Protein AF-A0A1B6KVH0-F1 (afdb_monomer_lite)

Sequence (114 aa):
DITVYSNCSCIEELGDNGIQASSQPCKMTCSLLPLFLIMMYLSLFFTFVAIMPALTATLRCVKSDQRSLALGMQWMLVRLLGMIPGPMLFGVILDGTCEYWHAPCSKDEGSCIL

Organism: NCBI:txid36148

Structure (mmCIF, N/CA/C/O backbone):
data_AF-A0A1B6KVH0-F1
#
_entry.id   AF-A0A1B6KVH0-F1
#
loop_
_atom_site.group_PDB
_atom_site.id
_atom_site.type_symbol
_atom_site.label_atom_id
_atom_site.label_alt_id
_atom_site.label_comp_id
_atom_site.label_asym_id
_atom_site.label_entity_id
_atom_site.label_seq_id
_atom_site.pdbx_PDB_ins_code
_atom_site.Cartn_x
_atom_site.Cartn_y
_atom_site.Cartn_z
_atom_site.occupancy
_atom_site.B_iso_or_equiv
_atom_site.auth_seq_id
_atom_site.auth_comp_id
_atom_site.auth_asym_id
_atom_site.auth_atom_id
_atom_site.pdbx_PDB_model_num
ATOM 1 N N . ASP A 1 1 ? 35.371 -9.089 -20.539 1.00 37.38 1 ASP A N 1
ATOM 2 C CA . ASP A 1 1 ? 34.626 -9.290 -21.796 1.00 37.38 1 ASP A CA 1
ATOM 3 C C . ASP A 1 1 ? 33.341 -8.487 -21.780 1.00 37.38 1 ASP A C 1
ATOM 5 O O . ASP A 1 1 ? 32.580 -8.601 -20.828 1.00 37.38 1 ASP A O 1
ATOM 9 N N . ILE A 1 2 ? 33.146 -7.612 -22.768 1.00 45.44 2 ILE A N 1
ATOM 10 C CA . ILE A 1 2 ? 31.939 -6.788 -22.916 1.00 45.44 2 ILE A CA 1
ATOM 11 C C . ILE A 1 2 ? 31.144 -7.423 -24.056 1.00 45.44 2 ILE A C 1
ATOM 13 O O . ILE A 1 2 ? 31.489 -7.251 -25.220 1.00 45.44 2 ILE A O 1
ATOM 17 N N . THR A 1 3 ? 30.133 -8.222 -23.726 1.00 46.34 3 THR A N 1
ATOM 18 C CA . THR A 1 3 ? 29.240 -8.832 -24.719 1.00 46.34 3 THR A CA 1
ATOM 19 C C . THR A 1 3 ? 28.325 -7.761 -25.298 1.00 46.34 3 THR A C 1
ATOM 21 O O . THR A 1 3 ? 27.518 -7.175 -24.573 1.00 46.34 3 THR A O 1
ATOM 24 N N . VAL A 1 4 ? 28.475 -7.491 -26.594 1.00 51.34 4 VAL A N 1
ATOM 25 C CA . VAL A 1 4 ? 27.665 -6.518 -27.331 1.00 51.34 4 VAL A CA 1
ATOM 26 C C . VAL A 1 4 ? 26.434 -7.228 -27.895 1.00 51.34 4 VAL A C 1
ATOM 28 O O . VAL A 1 4 ? 26.560 -8.292 -28.490 1.00 51.34 4 VAL A O 1
ATOM 31 N N . TYR A 1 5 ? 25.243 -6.666 -27.694 1.00 54.38 5 TYR A N 1
ATOM 32 C CA . TYR A 1 5 ? 23.975 -7.239 -28.159 1.00 54.38 5 TYR A CA 1
ATOM 33 C C . TYR A 1 5 ? 23.418 -6.407 -29.322 1.00 54.38 5 TYR A C 1
ATOM 35 O O . TYR A 1 5 ? 23.343 -5.182 -29.222 1.00 54.38 5 TYR A O 1
ATOM 43 N N . SER A 1 6 ? 23.013 -7.056 -30.416 1.00 50.03 6 SER A N 1
ATOM 44 C CA . SER A 1 6 ? 22.316 -6.425 -31.547 1.00 50.03 6 SER A CA 1
ATOM 45 C C . SER A 1 6 ? 21.225 -7.357 -32.060 1.00 50.03 6 SER A C 1
ATOM 47 O O . SER A 1 6 ? 21.438 -8.562 -32.176 1.00 50.03 6 SER A O 1
ATOM 49 N N . ASN A 1 7 ? 20.045 -6.807 -32.358 1.00 51.06 7 ASN A N 1
ATOM 50 C CA . ASN A 1 7 ? 18.919 -7.553 -32.934 1.00 51.06 7 ASN A CA 1
ATOM 51 C C . ASN A 1 7 ? 18.568 -8.840 -32.150 1.00 51.06 7 ASN A C 1
ATOM 53 O O . ASN A 1 7 ? 18.459 -9.921 -32.719 1.00 51.06 7 ASN A O 1
ATOM 57 N N . CYS A 1 8 ? 18.480 -8.726 -30.818 1.00 60.09 8 CYS A N 1
ATOM 58 C CA . CYS A 1 8 ? 18.213 -9.841 -29.896 1.00 60.09 8 CYS A CA 1
ATOM 59 C C . CYS A 1 8 ? 19.200 -11.023 -30.002 1.00 60.09 8 CYS A C 1
ATOM 61 O O . CYS A 1 8 ? 18.880 -12.137 -29.593 1.00 60.09 8 CYS A O 1
ATOM 63 N N . SER A 1 9 ? 20.406 -10.781 -30.524 1.00 58.88 9 SER A N 1
ATOM 64 C CA . SER A 1 9 ? 21.469 -11.775 -30.675 1.00 58.88 9 SER A CA 1
ATOM 65 C C . SER A 1 9 ? 22.800 -11.251 -30.126 1.00 58.88 9 SER A C 1
ATOM 67 O O . SER A 1 9 ? 23.076 -10.046 -30.158 1.00 58.88 9 SER A O 1
ATOM 69 N N . CYS A 1 10 ? 23.614 -12.153 -29.573 1.00 62.84 10 CYS A N 1
ATOM 70 C CA . CYS A 1 10 ? 24.970 -11.838 -29.128 1.00 62.84 10 CYS A CA 1
ATOM 71 C C . CYS A 1 10 ? 25.852 -11.556 -30.353 1.00 62.84 10 CYS A C 1
ATOM 73 O O . CYS A 1 10 ? 25.879 -12.353 -31.288 1.00 62.84 10 CYS A O 1
ATOM 75 N N . ILE A 1 11 ? 26.572 -10.435 -30.358 1.00 63.38 11 ILE A N 1
ATOM 76 C CA . ILE A 1 11 ? 27.522 -10.103 -31.423 1.00 63.38 11 ILE A CA 1
ATOM 77 C C . ILE A 1 11 ? 28.826 -10.848 -31.143 1.00 63.38 11 ILE A C 1
ATOM 79 O O . ILE A 1 11 ? 29.496 -10.577 -30.148 1.00 63.38 11 ILE A O 1
ATOM 83 N N . GLU A 1 12 ? 29.172 -11.789 -32.018 1.00 56.31 12 GLU A N 1
ATOM 84 C CA . GLU A 1 12 ? 30.357 -12.643 -31.865 1.00 56.31 12 GLU A CA 1
ATOM 85 C C . GLU A 1 12 ? 31.650 -11.997 -32.405 1.00 56.31 12 GLU A C 1
ATOM 87 O O . GLU A 1 12 ? 32.736 -12.408 -32.013 1.00 56.31 12 GLU A O 1
ATOM 92 N N . GLU A 1 13 ? 31.566 -10.944 -33.233 1.00 54.69 13 GLU A N 1
ATOM 93 C CA . GLU A 1 13 ? 32.729 -10.322 -33.891 1.00 54.69 13 GLU A CA 1
ATOM 94 C C . GLU A 1 13 ? 32.701 -8.781 -33.793 1.00 54.69 13 GLU A C 1
ATOM 96 O O . GLU A 1 13 ? 31.750 -8.117 -34.219 1.00 54.69 13 GLU A O 1
ATOM 101 N N . LEU A 1 14 ? 33.775 -8.198 -33.244 1.00 57.25 14 LEU A N 1
ATOM 102 C CA . LEU A 1 14 ? 33.996 -6.751 -33.129 1.00 57.25 14 LEU A CA 1
ATOM 103 C C . LEU A 1 14 ? 34.363 -6.165 -34.512 1.00 57.25 14 LEU A C 1
ATOM 105 O O . LEU A 1 14 ? 35.531 -5.964 -34.833 1.00 57.25 14 LEU A O 1
ATOM 109 N N . GLY A 1 15 ? 33.368 -5.924 -35.368 1.00 55.28 15 GLY A N 1
ATOM 110 C CA . GLY A 1 15 ? 33.579 -5.248 -36.652 1.00 55.28 15 GLY A CA 1
ATOM 111 C C . GLY A 1 15 ? 34.016 -3.783 -36.482 1.00 55.28 15 GLY A C 1
ATOM 112 O O . GLY A 1 15 ? 33.543 -3.098 -35.575 1.00 55.28 15 GLY A O 1
ATOM 113 N N . ASP A 1 16 ? 34.863 -3.308 -37.403 1.00 52.78 16 ASP A N 1
ATOM 114 C CA . ASP A 1 16 ? 35.588 -2.014 -37.504 1.00 52.78 16 ASP A CA 1
ATOM 115 C C . ASP A 1 16 ? 34.751 -0.714 -37.326 1.00 52.78 16 ASP A C 1
ATOM 117 O O . ASP A 1 16 ? 35.270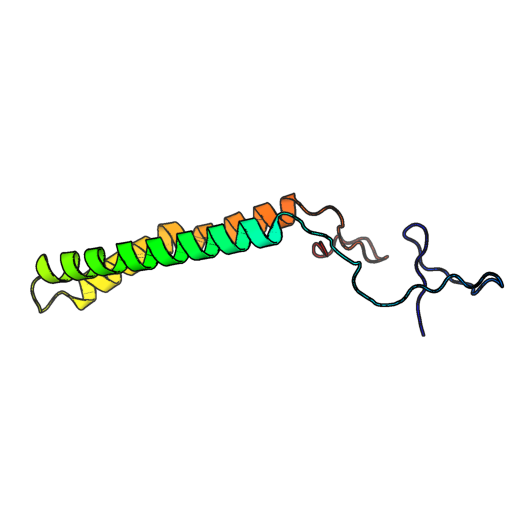 0.396 -37.374 1.00 52.78 16 ASP A O 1
ATOM 121 N N . ASN A 1 17 ? 33.444 -0.830 -37.062 1.00 53.84 17 ASN A N 1
ATOM 122 C CA . ASN A 1 17 ? 32.478 0.267 -36.931 1.00 53.84 17 ASN A CA 1
ATOM 123 C C . ASN A 1 17 ? 31.915 0.444 -35.504 1.00 53.84 17 ASN A C 1
ATOM 125 O O . ASN A 1 17 ? 30.817 0.972 -35.335 1.00 53.84 17 ASN A O 1
ATOM 129 N N . GLY A 1 18 ? 32.645 0.004 -34.473 1.00 53.50 18 GLY A N 1
ATOM 130 C CA . GLY A 1 18 ? 32.521 0.528 -33.105 1.00 53.50 18 GLY A CA 1
ATOM 131 C C . GLY A 1 18 ? 31.120 0.525 -32.478 1.00 53.50 18 GLY A C 1
ATOM 132 O O . GLY A 1 18 ? 30.741 1.506 -31.840 1.00 53.50 18 GLY A O 1
ATOM 133 N N . ILE A 1 19 ? 30.343 -0.552 -32.617 1.00 55.50 19 ILE A N 1
ATOM 134 C CA . ILE A 1 19 ? 29.086 -0.691 -31.869 1.00 55.50 19 ILE A CA 1
ATOM 135 C C . ILE A 1 19 ? 29.434 -1.161 -30.450 1.00 55.50 19 ILE A C 1
ATOM 137 O O . ILE A 1 19 ? 29.776 -2.320 -30.235 1.00 55.50 19 ILE A O 1
ATOM 141 N N . GLN A 1 20 ? 29.385 -0.249 -29.476 1.00 54.88 20 GLN A N 1
ATOM 142 C CA . GLN A 1 20 ? 29.556 -0.557 -28.053 1.00 54.88 20 GLN A CA 1
ATOM 143 C C . GLN A 1 20 ? 28.186 -0.722 -27.391 1.00 54.88 20 GLN A C 1
ATOM 145 O O . GLN A 1 20 ? 27.406 0.227 -27.337 1.00 54.88 20 GLN A O 1
ATOM 150 N N . ALA A 1 21 ? 27.907 -1.903 -26.838 1.00 53.75 21 ALA A N 1
ATOM 151 C CA . ALA A 1 21 ? 26.843 -2.066 -25.854 1.00 53.75 21 ALA A CA 1
ATOM 152 C C . ALA A 1 21 ? 27.480 -1.963 -24.469 1.00 53.75 21 ALA A C 1
ATOM 154 O O . ALA A 1 21 ? 28.462 -2.648 -24.178 1.00 53.75 21 ALA A O 1
ATOM 155 N N . SER A 1 22 ? 26.949 -1.088 -23.622 1.00 56.00 22 SER A N 1
ATOM 156 C CA . SER A 1 22 ? 27.355 -0.998 -22.224 1.00 56.00 22 SER A CA 1
ATOM 157 C C . SER A 1 22 ? 26.357 -1.757 -21.354 1.00 56.00 22 SER A C 1
ATOM 159 O O . SER A 1 22 ? 25.158 -1.761 -21.621 1.00 56.00 22 SER A O 1
ATOM 161 N N . SER A 1 23 ? 26.846 -2.388 -20.284 1.00 58.06 23 SER A N 1
ATOM 162 C CA . SER A 1 23 ? 26.009 -2.992 -19.237 1.00 58.06 23 SER A CA 1
ATOM 163 C C . SER A 1 23 ? 25.398 -1.897 -18.353 1.00 58.06 23 SER A C 1
ATOM 165 O O . SER A 1 23 ? 25.619 -1.858 -17.141 1.00 58.06 23 SER A O 1
ATOM 167 N N . GLN A 1 24 ? 24.694 -0.950 -18.965 1.00 54.50 24 GLN A N 1
ATOM 168 C CA . GLN A 1 24 ? 24.039 0.142 -18.268 1.00 54.50 24 GLN A CA 1
ATOM 169 C C . GLN A 1 24 ? 22.527 0.015 -18.474 1.00 54.50 24 GLN A C 1
ATOM 171 O O . GLN A 1 24 ? 22.093 -0.199 -19.607 1.00 54.50 24 GLN A O 1
ATOM 176 N N . PRO A 1 25 ? 21.711 0.127 -17.408 1.00 59.44 25 PRO A N 1
ATOM 177 C CA . PRO A 1 25 ? 20.263 0.072 -17.552 1.00 59.44 25 PRO A CA 1
ATOM 178 C C . PRO A 1 25 ? 19.786 1.163 -18.516 1.00 59.44 25 PRO A C 1
ATOM 180 O O . PRO A 1 25 ? 20.256 2.306 -18.462 1.00 59.44 25 PRO A O 1
ATOM 183 N N . CYS A 1 26 ? 18.856 0.808 -19.407 1.00 64.88 26 CYS A N 1
ATOM 184 C CA . CYS A 1 26 ? 18.260 1.758 -20.339 1.00 64.88 26 CYS A CA 1
ATOM 185 C C . CYS A 1 26 ? 17.611 2.921 -19.578 1.00 64.88 26 CYS A C 1
ATOM 187 O O . CYS A 1 26 ? 17.036 2.755 -18.500 1.00 64.88 26 CYS A O 1
ATOM 189 N N . LYS A 1 27 ? 17.698 4.125 -20.151 1.00 62.12 27 LYS A N 1
ATOM 190 C CA . LYS A 1 27 ? 17.124 5.333 -19.555 1.00 62.12 27 LYS A CA 1
ATOM 191 C C . LYS A 1 27 ? 15.597 5.284 -19.666 1.00 62.12 27 LYS A C 1
ATOM 193 O O . LYS A 1 27 ? 15.023 5.770 -20.632 1.00 62.12 27 LYS A O 1
ATOM 198 N N . MET A 1 28 ? 14.950 4.689 -18.669 1.00 65.25 28 MET A N 1
ATOM 199 C CA . MET A 1 28 ? 13.494 4.604 -18.563 1.00 65.25 28 MET A CA 1
ATOM 200 C C . MET A 1 28 ? 12.918 5.982 -18.188 1.00 65.25 28 MET A C 1
ATOM 202 O O . MET A 1 28 ? 12.999 6.413 -17.038 1.00 65.25 28 MET A O 1
ATOM 206 N N . THR A 1 29 ? 12.339 6.711 -19.144 1.00 70.06 29 THR A N 1
ATOM 207 C CA . THR A 1 29 ? 11.579 7.945 -18.871 1.00 70.06 29 THR A CA 1
ATOM 208 C C . THR A 1 29 ? 10.127 7.609 -18.542 1.00 70.06 29 THR A C 1
ATOM 210 O O . THR A 1 29 ? 9.262 7.643 -19.413 1.00 70.06 29 THR A O 1
ATOM 213 N N . CYS A 1 30 ? 9.846 7.284 -17.278 1.00 73.44 30 CYS A N 1
ATOM 214 C CA . CYS A 1 30 ? 8.485 6.993 -16.825 1.00 73.44 30 CYS A CA 1
ATOM 215 C C . CYS A 1 30 ? 7.801 8.260 -16.279 1.00 73.44 30 CYS A C 1
ATOM 217 O O . CYS A 1 30 ? 8.021 8.665 -15.138 1.00 73.44 30 CYS A O 1
ATOM 219 N N . SER A 1 31 ? 6.959 8.901 -17.099 1.00 83.44 31 SER A N 1
ATOM 220 C CA . SER A 1 31 ? 6.251 10.142 -16.728 1.00 83.44 31 SER A CA 1
ATOM 221 C C . SER A 1 31 ? 5.185 9.932 -15.637 1.00 83.44 31 SER A C 1
ATOM 223 O O . SER A 1 31 ? 4.835 10.865 -14.917 1.00 83.44 31 SER A O 1
ATOM 225 N N . LEU A 1 32 ? 4.714 8.692 -15.458 1.00 85.06 32 LEU A N 1
ATOM 226 C CA . LEU A 1 32 ? 3.720 8.320 -14.445 1.00 85.06 32 LEU A CA 1
ATOM 227 C C . LEU A 1 32 ? 4.310 8.082 -13.045 1.00 85.06 32 LEU A C 1
ATOM 229 O O . LEU A 1 32 ? 3.561 8.067 -12.069 1.00 85.06 32 LEU A O 1
ATOM 233 N N . LEU A 1 33 ? 5.632 7.924 -12.926 1.00 86.12 33 LEU A N 1
ATOM 234 C CA . LEU A 1 33 ? 6.310 7.681 -11.651 1.00 86.12 33 LEU A CA 1
ATOM 235 C C . LEU A 1 33 ? 5.962 8.717 -10.557 1.00 86.12 33 LEU A C 1
ATOM 237 O O . LEU A 1 33 ? 5.583 8.300 -9.461 1.00 86.12 33 LEU A O 1
ATOM 241 N N . PRO A 1 34 ? 6.025 10.045 -10.799 1.00 89.56 34 PRO A N 1
ATOM 242 C CA . PRO A 1 34 ? 5.646 11.025 -9.779 1.00 89.56 34 PRO A CA 1
ATOM 243 C C . PRO A 1 34 ? 4.167 10.929 -9.377 1.00 89.56 34 PRO A C 1
ATOM 245 O O . PRO A 1 34 ? 3.848 11.077 -8.198 1.00 89.56 34 PRO A O 1
ATOM 248 N N . LEU A 1 35 ? 3.267 10.635 -10.322 1.00 91.44 35 LEU A N 1
ATOM 249 C CA . LEU A 1 35 ? 1.840 10.461 -10.034 1.00 91.44 35 LEU A CA 1
ATOM 250 C C . LEU A 1 35 ? 1.601 9.241 -9.133 1.00 91.44 35 LEU A C 1
ATOM 252 O O . LEU A 1 35 ? 0.858 9.333 -8.155 1.00 91.44 35 LEU A O 1
ATOM 256 N N . PHE A 1 36 ? 2.273 8.125 -9.425 1.00 89.38 36 PHE A N 1
ATOM 257 C CA . PHE A 1 36 ? 2.220 6.915 -8.607 1.00 89.38 36 PHE A CA 1
ATOM 258 C C . PHE A 1 36 ? 2.692 7.178 -7.171 1.00 89.38 36 PHE A C 1
ATOM 260 O O . PHE A 1 36 ? 2.005 6.804 -6.221 1.00 89.38 36 PHE A O 1
ATOM 267 N N . LEU A 1 37 ? 3.813 7.885 -6.998 1.00 92.69 37 LEU A N 1
ATOM 268 C CA . LEU A 1 37 ? 4.344 8.221 -5.672 1.00 92.69 37 LEU A CA 1
ATOM 269 C C . LEU A 1 37 ? 3.378 9.091 -4.855 1.00 92.69 37 LEU A C 1
ATOM 271 O O . LEU A 1 37 ? 3.183 8.835 -3.666 1.00 92.69 37 LEU A O 1
ATOM 275 N N . ILE A 1 38 ? 2.738 10.085 -5.482 1.00 96.00 38 ILE A N 1
ATOM 276 C CA . ILE A 1 38 ? 1.742 10.943 -4.818 1.00 96.00 38 ILE A CA 1
ATOM 277 C C . ILE A 1 38 ? 0.519 10.124 -4.386 1.00 96.00 38 ILE A C 1
ATOM 279 O O . ILE A 1 38 ? 0.062 10.246 -3.247 1.00 96.00 38 ILE A O 1
ATOM 283 N N . MET A 1 39 ? -0.001 9.266 -5.267 1.00 93.69 39 MET A N 1
ATOM 284 C CA . MET A 1 39 ? -1.135 8.391 -4.949 1.00 93.69 39 MET A CA 1
ATOM 285 C C . MET A 1 39 ? -0.799 7.410 -3.824 1.00 93.69 39 MET A C 1
ATOM 287 O O . MET A 1 39 ? -1.594 7.235 -2.898 1.00 93.69 39 MET A O 1
ATOM 291 N N . MET A 1 40 ? 0.400 6.828 -3.853 1.00 93.12 40 MET A N 1
ATOM 292 C CA . MET A 1 40 ? 0.886 5.949 -2.795 1.00 93.12 40 MET A CA 1
ATOM 293 C C . MET A 1 40 ? 0.966 6.693 -1.458 1.00 93.12 40 MET A C 1
ATOM 295 O O . MET A 1 40 ? 0.427 6.211 -0.463 1.00 93.12 40 MET A O 1
ATOM 299 N N . TYR A 1 41 ? 1.552 7.892 -1.430 1.00 95.69 41 TYR A N 1
ATOM 300 C CA . TYR A 1 41 ? 1.622 8.708 -0.218 1.00 95.69 41 TYR A CA 1
ATOM 301 C C . TYR A 1 41 ? 0.233 8.992 0.369 1.00 95.69 41 TYR A C 1
ATOM 303 O O . TYR A 1 41 ? 0.006 8.777 1.561 1.00 95.69 41 TYR A O 1
ATOM 311 N N . LEU A 1 42 ? -0.714 9.418 -0.470 1.00 97.12 42 LEU A N 1
ATOM 312 C CA . LEU A 1 42 ? -2.084 9.696 -0.041 1.00 97.12 42 LEU A CA 1
ATOM 313 C C . LEU A 1 42 ? -2.767 8.438 0.506 1.00 97.12 42 LEU A C 1
ATOM 315 O O . LEU A 1 42 ? -3.362 8.491 1.581 1.00 97.12 42 LEU A O 1
ATOM 319 N N . SER A 1 43 ? -2.638 7.297 -0.174 1.00 93.50 43 SER A N 1
ATOM 320 C CA . SER A 1 43 ? -3.207 6.027 0.297 1.00 93.50 43 SER A CA 1
ATOM 321 C C . SER A 1 43 ? -2.662 5.614 1.669 1.00 93.50 43 SER A C 1
ATOM 323 O O . SER A 1 43 ? -3.437 5.232 2.550 1.00 93.50 43 SER A O 1
ATOM 325 N N . LEU A 1 44 ? -1.352 5.762 1.893 1.00 93.31 44 LEU A N 1
ATOM 326 C CA . LEU A 1 44 ? -0.715 5.474 3.177 1.00 93.31 44 LEU A CA 1
ATOM 327 C C . LEU A 1 44 ? -1.236 6.422 4.254 1.00 93.31 44 LEU A C 1
ATOM 329 O O . LEU A 1 44 ? -1.643 5.972 5.324 1.00 93.31 44 LEU A O 1
ATOM 333 N N . PHE A 1 45 ? -1.302 7.718 3.953 1.00 95.88 45 PHE A N 1
ATOM 334 C CA . PHE A 1 45 ? -1.833 8.720 4.869 1.00 95.88 45 PHE A CA 1
ATOM 335 C C . PHE A 1 45 ? -3.269 8.395 5.307 1.00 95.88 45 PHE A C 1
ATOM 337 O O . PHE A 1 45 ? -3.534 8.290 6.506 1.00 95.88 45 PHE A O 1
ATOM 344 N N . PHE A 1 46 ? -4.181 8.152 4.360 1.00 95.44 46 PHE A N 1
ATOM 345 C CA . PHE A 1 46 ? -5.564 7.777 4.675 1.00 95.44 46 PHE A CA 1
ATOM 346 C C . PHE A 1 46 ? -5.651 6.471 5.464 1.00 95.44 46 PHE A C 1
ATOM 348 O O . PHE A 1 46 ? -6.472 6.358 6.372 1.00 95.44 46 PHE A O 1
ATOM 355 N N . THR A 1 47 ? -4.775 5.511 5.173 1.00 92.62 47 THR A N 1
ATOM 356 C CA . THR A 1 47 ? -4.699 4.247 5.912 1.00 92.62 47 THR A CA 1
ATOM 357 C C . THR A 1 47 ? -4.363 4.491 7.383 1.00 92.62 47 THR A C 1
ATOM 359 O O . THR A 1 47 ? -5.089 4.024 8.258 1.00 92.62 47 THR A O 1
ATOM 362 N N . PHE A 1 48 ? -3.333 5.284 7.691 1.00 93.00 48 PHE A N 1
ATOM 363 C CA . PHE A 1 48 ? -2.995 5.627 9.080 1.00 93.00 48 PHE A CA 1
ATOM 364 C C . PHE A 1 48 ? -4.116 6.402 9.780 1.00 93.00 48 PHE A C 1
ATOM 366 O O . PHE A 1 48 ? -4.466 6.086 10.923 1.00 93.00 48 PHE A O 1
ATOM 373 N N . VAL A 1 49 ? -4.710 7.373 9.081 1.00 95.50 49 VAL A N 1
ATOM 374 C CA . VAL A 1 49 ? -5.822 8.180 9.599 1.00 95.50 49 VAL A CA 1
ATOM 375 C C . VAL A 1 49 ? -7.059 7.329 9.880 1.00 95.50 49 VAL A C 1
ATOM 377 O O . VAL A 1 49 ? -7.758 7.626 10.838 1.00 95.50 49 VAL A O 1
ATOM 380 N N . ALA A 1 50 ? -7.326 6.269 9.112 1.00 93.19 50 ALA A N 1
ATOM 381 C CA . ALA A 1 50 ? -8.455 5.361 9.340 1.00 93.19 50 ALA A CA 1
ATOM 382 C C . ALA A 1 50 ? -8.158 4.281 10.395 1.00 93.19 50 ALA A C 1
ATOM 384 O O . ALA A 1 50 ? -9.041 3.888 11.160 1.00 93.19 50 ALA A O 1
ATOM 385 N N . ILE A 1 51 ? -6.909 3.819 10.482 1.00 92.75 51 ILE A N 1
ATOM 386 C CA . ILE A 1 51 ? -6.493 2.800 11.451 1.00 92.75 51 ILE A CA 1
ATOM 387 C C . ILE A 1 51 ? -6.612 3.340 12.884 1.00 92.75 51 ILE A C 1
ATOM 389 O O . ILE A 1 51 ? -7.216 2.673 13.722 1.00 92.75 51 ILE A O 1
ATOM 393 N N . MET A 1 52 ? -6.128 4.557 13.166 1.00 93.00 52 MET A N 1
ATOM 394 C CA . MET A 1 52 ? -6.178 5.186 14.503 1.00 93.00 52 MET A CA 1
ATOM 395 C C . MET A 1 52 ? -7.574 5.284 15.163 1.00 93.00 52 MET A C 1
ATOM 397 O O . MET A 1 52 ? -7.715 4.923 16.340 1.00 93.00 52 MET A O 1
ATOM 401 N N . PRO A 1 53 ? -8.632 5.747 14.478 1.00 92.94 53 PRO A N 1
ATOM 402 C CA . PRO A 1 53 ? -9.979 5.745 15.028 1.00 92.94 53 PRO A CA 1
ATOM 403 C C . PRO A 1 53 ? -10.532 4.326 15.140 1.00 92.94 53 PRO A C 1
ATOM 405 O O . PRO A 1 53 ? -11.206 4.041 16.126 1.00 92.94 53 PRO A O 1
ATOM 408 N N . ALA A 1 54 ? -10.210 3.417 14.212 1.00 91.62 54 ALA A N 1
ATOM 409 C CA . ALA A 1 54 ? -10.669 2.032 14.281 1.00 91.62 54 ALA A CA 1
ATOM 410 C C . ALA A 1 54 ? -10.135 1.312 15.530 1.00 91.62 54 ALA A C 1
ATOM 412 O O . ALA A 1 54 ? -10.916 0.746 16.288 1.00 91.62 54 ALA A O 1
ATOM 413 N N . LEU A 1 55 ? -8.830 1.387 15.810 1.00 92.00 55 LEU A N 1
ATOM 414 C CA . LEU A 1 55 ? -8.260 0.817 17.042 1.00 92.00 55 LEU A CA 1
ATOM 415 C C . LEU A 1 55 ? -8.798 1.490 18.308 1.00 92.00 55 LEU A C 1
ATOM 417 O O . LEU A 1 55 ? -9.105 0.799 19.280 1.00 92.00 55 LEU A O 1
ATOM 421 N N . THR A 1 56 ? -8.985 2.812 18.295 1.00 93.19 56 THR A N 1
ATOM 422 C CA . THR A 1 56 ? -9.583 3.524 19.436 1.00 93.19 56 THR A CA 1
ATOM 423 C C . THR A 1 56 ? -11.031 3.088 19.681 1.00 93.19 56 THR A C 1
ATOM 425 O O . THR A 1 56 ? -11.425 2.880 20.830 1.00 93.19 56 THR A O 1
ATOM 428 N N . ALA A 1 57 ? -11.819 2.902 18.621 1.00 93.06 57 ALA A N 1
ATOM 429 C CA . ALA A 1 57 ? -13.188 2.407 18.702 1.00 93.06 57 ALA A CA 1
ATOM 430 C C . ALA A 1 57 ? -13.229 0.976 19.254 1.00 93.06 57 ALA A C 1
ATOM 432 O O . ALA A 1 57 ? -13.942 0.720 20.224 1.00 93.06 57 ALA A O 1
ATOM 433 N N . THR A 1 58 ? -12.399 0.072 18.728 1.00 91.44 58 THR A N 1
ATOM 434 C CA . THR A 1 58 ? -12.298 -1.313 19.213 1.00 91.44 58 THR A CA 1
ATOM 435 C C . THR A 1 58 ? -11.973 -1.362 20.705 1.00 91.44 58 THR A C 1
ATOM 437 O O . THR A 1 58 ? -12.629 -2.079 21.459 1.00 91.44 58 THR A O 1
ATOM 440 N N . LEU A 1 59 ? -11.026 -0.540 21.165 1.00 89.56 59 LEU A N 1
ATOM 441 C CA . LEU A 1 59 ? -10.643 -0.455 22.578 1.00 89.56 59 LEU A CA 1
ATOM 442 C C . LEU A 1 59 ? -11.752 0.087 23.494 1.00 89.56 59 LEU A C 1
ATOM 444 O O . LEU A 1 59 ? -11.781 -0.272 24.676 1.00 89.56 59 LEU A O 1
ATOM 448 N N . ARG A 1 60 ? -12.641 0.945 22.976 1.00 91.62 60 ARG A N 1
ATOM 449 C CA . ARG A 1 60 ? -13.801 1.475 23.714 1.00 91.62 60 ARG A CA 1
ATOM 450 C C . ARG A 1 60 ? -14.976 0.499 23.755 1.00 91.62 60 ARG A C 1
ATOM 452 O O . ARG A 1 60 ? -15.715 0.508 24.733 1.00 91.62 60 ARG A O 1
ATOM 459 N N . CYS A 1 61 ? -15.131 -0.344 22.737 1.00 89.69 61 CYS A N 1
ATOM 460 C CA . CYS A 1 61 ? -16.225 -1.313 22.644 1.00 89.69 61 CYS A CA 1
ATOM 461 C C . CYS A 1 61 ? -15.970 -2.614 23.425 1.00 89.69 61 CYS A C 1
ATOM 463 O O . CYS A 1 61 ? -16.904 -3.386 23.634 1.00 89.69 61 CYS A O 1
ATOM 465 N N . VAL A 1 62 ? -14.730 -2.875 23.859 1.00 91.94 62 VAL A N 1
ATOM 466 C CA . VAL A 1 62 ? -14.340 -4.133 24.513 1.00 91.94 62 VAL A CA 1
ATOM 467 C C . VAL A 1 62 ? -13.829 -3.923 25.945 1.00 91.94 62 VAL A C 1
ATOM 469 O O . 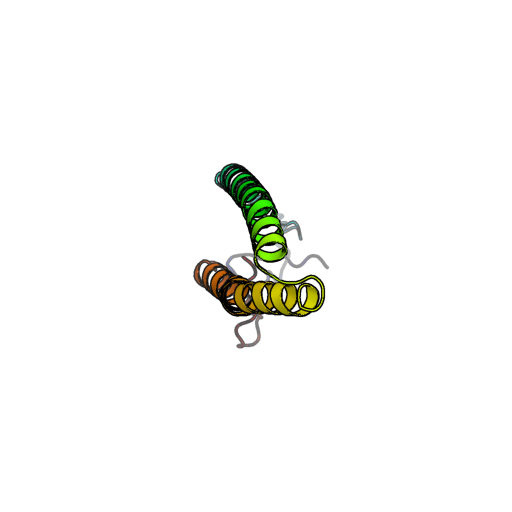VAL A 1 62 ? -13.138 -2.949 26.261 1.00 91.94 62 VAL A O 1
ATOM 472 N N . LYS A 1 63 ? -14.149 -4.873 26.835 1.00 86.44 63 LYS A N 1
ATOM 473 C CA . LYS A 1 63 ? -13.632 -4.913 28.214 1.00 86.44 63 LYS A CA 1
ATOM 474 C C . 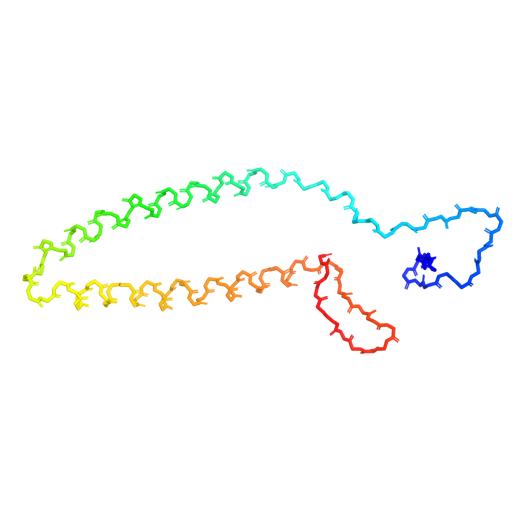LYS A 1 63 ? -12.107 -5.048 28.210 1.00 86.44 63 LYS A C 1
ATOM 476 O O . LYS A 1 63 ? -11.545 -5.676 27.317 1.00 86.44 63 LYS A O 1
ATOM 481 N N . SER A 1 64 ? -11.442 -4.490 29.225 1.00 85.38 64 SER A N 1
ATOM 482 C CA . SER A 1 64 ? -9.973 -4.441 29.324 1.00 85.38 64 SER A CA 1
ATOM 483 C C . SER A 1 64 ? -9.283 -5.794 29.151 1.00 85.38 64 SER A C 1
ATOM 485 O O . SER A 1 64 ? -8.230 -5.850 28.526 1.00 85.38 64 SER A O 1
ATOM 487 N N . ASP A 1 65 ? -9.919 -6.859 29.632 1.00 90.50 65 ASP A N 1
ATOM 488 C CA . ASP A 1 65 ? -9.413 -8.233 29.607 1.00 90.50 65 ASP A CA 1
ATOM 489 C C . ASP A 1 65 ? -9.402 -8.879 28.204 1.00 90.50 65 ASP A C 1
ATOM 491 O O . ASP A 1 65 ? -8.629 -9.790 27.936 1.00 90.50 65 ASP A O 1
ATOM 495 N N . GLN A 1 66 ? -10.210 -8.378 27.259 1.00 89.75 66 GLN A N 1
ATOM 496 C CA . GLN A 1 66 ? -10.338 -8.949 25.905 1.00 89.75 66 GLN A CA 1
ATOM 497 C C . GLN A 1 66 ? -9.775 -8.043 24.796 1.00 89.75 66 GLN A C 1
ATOM 499 O O . GLN A 1 66 ? -9.938 -8.321 23.606 1.00 89.75 66 GLN A O 1
ATOM 504 N N . ARG A 1 67 ? -9.086 -6.953 25.160 1.00 89.31 67 ARG A N 1
ATOM 505 C CA . ARG A 1 67 ? -8.557 -5.960 24.204 1.00 89.31 67 ARG A CA 1
ATOM 506 C C . ARG A 1 67 ? -7.530 -6.541 23.237 1.00 89.31 67 ARG A C 1
ATOM 508 O O . ARG A 1 67 ? -7.595 -6.264 22.042 1.00 89.31 67 ARG A O 1
ATOM 515 N N . SER A 1 68 ? -6.593 -7.340 23.742 1.00 91.50 68 SER A N 1
ATOM 516 C CA . SER A 1 68 ? -5.534 -7.957 22.934 1.00 91.50 68 SER A CA 1
ATOM 517 C C . SER A 1 68 ? -6.100 -8.961 21.929 1.00 91.50 68 SER A C 1
ATOM 519 O O . SER A 1 68 ? -5.681 -8.964 20.773 1.00 91.50 68 SER A O 1
ATOM 521 N N . LEU A 1 69 ? -7.102 -9.748 22.339 1.00 91.19 69 LEU A N 1
ATOM 522 C CA . LEU A 1 69 ? -7.810 -10.687 21.468 1.00 91.19 69 LEU A CA 1
ATOM 523 C C . LEU A 1 69 ? -8.563 -9.953 20.349 1.00 91.19 69 LEU A C 1
ATOM 525 O O . LEU A 1 69 ? -8.421 -10.307 19.180 1.00 91.19 69 LEU A O 1
ATOM 529 N N . ALA A 1 70 ? -9.319 -8.904 20.694 1.00 91.38 70 ALA A N 1
ATOM 530 C CA . ALA A 1 70 ? -10.093 -8.123 19.729 1.00 91.38 70 ALA A CA 1
ATOM 531 C C . ALA A 1 70 ? -9.198 -7.430 18.689 1.00 91.38 70 ALA A C 1
ATOM 533 O O . ALA A 1 70 ? -9.467 -7.501 17.489 1.00 91.38 70 ALA A O 1
ATOM 534 N N . LEU A 1 71 ? -8.096 -6.815 19.133 1.00 91.88 71 LEU A N 1
ATOM 535 C CA . LEU A 1 71 ? -7.105 -6.228 18.230 1.00 91.88 71 LEU A CA 1
ATOM 536 C C . LEU A 1 71 ? -6.467 -7.303 17.343 1.00 91.88 71 LEU A C 1
ATOM 538 O O . LEU A 1 71 ? -6.371 -7.110 16.134 1.00 91.88 71 LEU A O 1
ATOM 542 N N . GLY A 1 72 ? -6.080 -8.449 17.911 1.00 92.69 72 GLY A N 1
ATOM 543 C CA . GLY A 1 72 ? -5.530 -9.573 17.151 1.00 92.69 72 GLY A CA 1
ATOM 544 C C . GLY A 1 72 ? -6.463 -10.031 16.029 1.00 92.69 72 GLY A C 1
ATOM 545 O O . GLY A 1 72 ? -6.029 -10.145 14.884 1.00 92.69 72 GLY A O 1
ATOM 546 N N . MET A 1 73 ? -7.754 -10.204 16.325 1.00 93.25 73 MET A N 1
ATOM 547 C CA . MET A 1 73 ? -8.763 -10.587 15.333 1.00 93.25 73 MET A CA 1
ATOM 548 C C . MET A 1 73 ? -8.952 -9.515 14.251 1.00 93.25 73 MET A C 1
ATOM 550 O O . MET A 1 73 ? -8.986 -9.845 13.065 1.00 93.25 73 MET A O 1
ATOM 554 N N . GLN A 1 74 ? -9.011 -8.235 14.635 1.00 91.25 74 GLN A N 1
ATOM 555 C CA . GLN A 1 74 ? -9.096 -7.116 13.691 1.00 91.25 74 GLN A CA 1
ATOM 556 C C . GLN A 1 74 ? -7.919 -7.132 12.702 1.00 91.25 74 GLN A C 1
ATOM 558 O O . GLN A 1 74 ? -8.127 -7.056 11.492 1.00 91.25 74 GLN A O 1
ATOM 563 N N . TRP A 1 75 ? -6.688 -7.290 13.193 1.00 90.94 75 TRP A N 1
ATOM 564 C CA . TRP A 1 75 ? -5.499 -7.358 12.338 1.00 90.94 75 TRP A CA 1
ATOM 565 C C . TRP A 1 75 ? -5.431 -8.643 11.509 1.00 90.94 75 TRP A C 1
ATOM 567 O O . TRP A 1 75 ? -4.966 -8.598 10.370 1.00 90.94 75 TRP A O 1
ATOM 577 N N . MET A 1 76 ? -5.906 -9.775 12.039 1.00 93.44 76 MET A N 1
ATOM 578 C CA . MET A 1 76 ? -6.004 -11.020 11.273 1.00 93.44 76 MET A CA 1
ATOM 579 C C . MET A 1 76 ? -6.926 -10.856 10.066 1.00 93.44 76 MET A C 1
ATOM 581 O O . MET A 1 76 ? -6.516 -11.191 8.958 1.00 93.44 76 MET A O 1
ATOM 585 N N . LEU A 1 77 ? -8.118 -10.283 10.252 1.00 90.56 77 LEU A N 1
ATOM 586 C CA . LEU A 1 77 ? -9.065 -10.039 9.159 1.00 90.56 77 LEU A CA 1
ATOM 587 C C . LEU A 1 77 ? -8.484 -9.096 8.099 1.00 90.56 77 LEU A C 1
ATOM 589 O O . LEU A 1 77 ? -8.560 -9.389 6.908 1.00 90.56 77 LEU A O 1
ATOM 593 N N . VAL A 1 78 ? -7.841 -8.003 8.523 1.00 90.06 78 VAL A N 1
ATOM 594 C CA . VAL A 1 78 ? -7.182 -7.057 7.604 1.00 90.06 78 VAL A CA 1
ATOM 595 C C . VAL A 1 78 ? -6.082 -7.744 6.791 1.00 90.06 78 VAL A C 1
ATOM 597 O O . VAL A 1 78 ? -5.974 -7.530 5.583 1.00 90.06 78 VAL A O 1
ATOM 600 N N . ARG A 1 79 ? -5.267 -8.597 7.422 1.00 90.12 79 ARG A N 1
ATOM 601 C CA . ARG A 1 79 ? -4.205 -9.325 6.715 1.00 90.12 79 ARG A CA 1
ATOM 602 C C . ARG A 1 79 ? -4.762 -10.364 5.750 1.00 90.12 79 ARG A C 1
ATOM 604 O O . ARG A 1 79 ? -4.299 -10.419 4.615 1.00 90.12 79 ARG A O 1
ATOM 611 N N . LEU A 1 80 ? -5.760 -11.135 6.177 1.00 92.31 80 LEU A N 1
ATOM 612 C CA . LEU A 1 80 ? -6.407 -12.160 5.356 1.00 92.31 80 LEU A CA 1
ATOM 613 C C . LEU A 1 80 ? -7.057 -11.571 4.102 1.00 92.31 80 LEU A C 1
ATOM 615 O O . LEU A 1 80 ? -6.897 -12.124 3.019 1.00 92.31 80 LEU A O 1
ATOM 619 N N . LEU A 1 81 ? -7.755 -10.443 4.242 1.00 87.81 81 LEU A N 1
ATOM 620 C CA . LEU A 1 81 ? -8.525 -9.848 3.149 1.00 87.81 81 LEU A CA 1
ATOM 621 C C . LEU A 1 81 ? -7.737 -8.837 2.309 1.00 87.81 81 LEU A C 1
ATOM 623 O O . LEU A 1 81 ? -8.121 -8.581 1.174 1.00 87.81 81 LEU A O 1
ATOM 627 N N . GLY A 1 82 ? -6.666 -8.246 2.844 1.00 87.06 82 GLY A N 1
ATOM 628 C CA . GLY A 1 82 ? -5.893 -7.209 2.152 1.00 87.06 82 GLY A CA 1
ATOM 629 C C . GLY A 1 82 ? -4.445 -7.603 1.880 1.00 87.06 82 GLY A C 1
ATOM 630 O O . GLY A 1 82 ? -3.996 -7.592 0.738 1.00 87.06 82 GLY A O 1
ATOM 631 N N . MET A 1 83 ? -3.702 -7.969 2.927 1.00 84.81 83 MET A N 1
ATOM 632 C CA . MET A 1 83 ? -2.250 -8.180 2.829 1.00 84.81 83 MET A CA 1
ATOM 633 C C . MET A 1 83 ? -1.864 -9.450 2.062 1.00 84.81 83 MET A C 1
ATOM 635 O O . MET A 1 83 ? -0.804 -9.471 1.454 1.00 84.81 83 MET A O 1
ATOM 639 N N . ILE A 1 84 ? -2.689 -10.499 2.084 1.00 90.94 84 ILE A N 1
ATOM 640 C CA . ILE A 1 84 ? -2.455 -11.720 1.296 1.00 90.94 84 ILE A CA 1
ATOM 641 C C . ILE A 1 84 ? -2.780 -11.504 -0.195 1.00 90.94 84 ILE A C 1
ATOM 643 O O . ILE A 1 84 ? -1.913 -11.772 -1.028 1.00 90.94 84 ILE A O 1
ATOM 647 N N . PRO A 1 85 ? -3.974 -11.003 -0.575 1.00 89.19 85 PRO A N 1
ATOM 648 C CA . PRO A 1 85 ? -4.291 -10.797 -1.988 1.00 89.19 85 PRO A CA 1
ATOM 649 C C . PRO A 1 85 ? -3.538 -9.620 -2.622 1.00 89.19 85 PRO A C 1
ATOM 651 O O . PRO A 1 85 ? -3.347 -9.622 -3.834 1.00 89.19 85 PRO A O 1
ATOM 654 N N . GLY A 1 86 ? -3.083 -8.636 -1.839 1.00 88.19 86 GLY A N 1
ATOM 655 C CA . GLY A 1 86 ? -2.392 -7.446 -2.348 1.00 88.19 86 GLY A CA 1
ATOM 656 C C . GLY A 1 86 ? -1.130 -7.758 -3.168 1.00 88.19 86 GLY A C 1
ATOM 657 O O . GLY A 1 86 ? -1.102 -7.433 -4.352 1.00 88.19 86 GLY A O 1
ATOM 658 N N . PRO A 1 87 ? -0.101 -8.409 -2.591 1.00 85.31 87 PRO A N 1
ATOM 659 C CA . PRO A 1 87 ? 1.119 -8.785 -3.304 1.00 85.31 87 PRO A CA 1
ATOM 660 C C . PRO A 1 87 ? 0.862 -9.739 -4.470 1.00 85.31 87 PRO A C 1
ATOM 662 O O . PRO A 1 87 ? 1.520 -9.620 -5.495 1.00 85.31 87 PRO A O 1
ATOM 665 N N . MET A 1 88 ? -0.112 -10.646 -4.337 1.00 89.06 88 MET A N 1
ATOM 666 C CA . MET A 1 88 ? -0.502 -11.559 -5.417 1.00 89.06 88 MET A CA 1
ATOM 667 C C . MET A 1 88 ? -1.048 -10.794 -6.624 1.00 89.06 88 MET A C 1
ATOM 669 O O . MET A 1 88 ? -0.599 -11.008 -7.745 1.00 89.06 88 MET A O 1
ATOM 673 N N . LEU A 1 89 ? -1.978 -9.862 -6.399 1.00 88.56 89 LEU A N 1
ATOM 674 C CA . LEU A 1 89 ? -2.547 -9.052 -7.472 1.00 88.56 89 LEU A CA 1
ATOM 675 C C . LEU A 1 89 ? -1.496 -8.128 -8.097 1.00 88.56 89 LEU A C 1
ATOM 677 O O . LEU A 1 89 ? -1.442 -8.008 -9.316 1.00 88.56 89 LEU A O 1
ATOM 681 N N . PHE A 1 90 ? -0.644 -7.508 -7.276 1.00 86.81 90 PHE A N 1
ATOM 682 C CA . PHE A 1 90 ? 0.467 -6.699 -7.777 1.00 86.81 90 PHE A CA 1
ATOM 683 C C . PHE A 1 90 ? 1.450 -7.523 -8.612 1.00 86.81 90 PHE A C 1
ATOM 685 O O . PHE A 1 90 ? 1.876 -7.039 -9.653 1.00 86.81 90 PHE A O 1
ATOM 692 N N . GLY A 1 91 ? 1.763 -8.756 -8.202 1.00 85.75 91 GLY A N 1
ATOM 693 C CA . GLY A 1 91 ? 2.592 -9.676 -8.984 1.00 85.75 91 GLY A CA 1
ATOM 694 C C . GLY A 1 91 ? 1.996 -9.937 -10.365 1.00 85.75 91 GLY A C 1
ATOM 695 O O . GLY A 1 91 ? 2.650 -9.677 -11.366 1.00 85.75 91 GLY A O 1
ATOM 696 N N . VAL A 1 92 ? 0.711 -10.305 -10.427 1.00 86.81 92 VAL A N 1
ATOM 697 C CA . VAL A 1 92 ? 0.009 -10.543 -11.703 1.00 86.81 92 VAL A CA 1
ATOM 698 C C . VAL A 1 92 ? -0.033 -9.295 -12.588 1.00 86.81 92 VAL A C 1
ATOM 700 O O . VAL A 1 92 ? 0.101 -9.407 -13.803 1.00 86.81 92 VAL A O 1
ATOM 703 N N . ILE A 1 93 ? -0.225 -8.105 -12.011 1.00 85.81 93 ILE A N 1
ATOM 704 C CA . ILE A 1 93 ? -0.218 -6.851 -12.778 1.00 85.81 93 ILE A CA 1
ATOM 705 C C . ILE A 1 93 ? 1.170 -6.595 -13.371 1.00 85.81 93 ILE A C 1
ATOM 707 O O . ILE A 1 93 ? 1.260 -6.267 -14.550 1.00 85.81 93 ILE A O 1
ATOM 711 N N . LEU A 1 94 ? 2.230 -6.753 -12.573 1.00 83.12 94 LEU A N 1
ATOM 712 C CA . LEU A 1 94 ? 3.605 -6.548 -13.030 1.00 83.12 94 LEU A CA 1
ATOM 713 C C . LEU A 1 94 ? 3.971 -7.539 -14.140 1.00 83.12 94 LEU A C 1
ATOM 715 O O . LEU A 1 94 ? 4.437 -7.113 -15.196 1.00 83.12 94 LEU A O 1
ATOM 719 N N . ASP A 1 95 ? 3.666 -8.822 -13.940 1.00 82.94 95 ASP A N 1
ATOM 720 C CA . ASP A 1 95 ? 3.900 -9.874 -14.932 1.00 82.94 95 ASP A CA 1
ATOM 721 C C . ASP A 1 95 ? 3.060 -9.653 -16.205 1.00 82.94 95 ASP A C 1
ATOM 723 O O . ASP A 1 95 ? 3.530 -9.886 -17.317 1.00 82.94 95 ASP A O 1
ATOM 727 N N . GLY A 1 96 ? 1.827 -9.149 -16.072 1.00 79.50 96 GLY A N 1
ATOM 728 C CA . GLY A 1 96 ? 0.936 -8.851 -17.198 1.00 79.50 96 GLY A CA 1
ATOM 729 C C . GLY A 1 96 ? 1.348 -7.631 -18.027 1.00 79.50 96 GLY A C 1
ATOM 730 O O . GLY A 1 96 ? 0.972 -7.533 -19.194 1.00 79.50 96 GLY A O 1
ATOM 731 N N . THR A 1 97 ? 2.122 -6.710 -17.450 1.00 79.25 97 THR A N 1
ATOM 732 C CA . THR A 1 97 ? 2.707 -5.564 -18.169 1.00 79.25 97 THR A CA 1
ATOM 733 C C . THR A 1 97 ? 4.096 -5.846 -18.738 1.00 79.25 97 THR A C 1
ATOM 735 O O . THR A 1 97 ? 4.718 -4.929 -19.266 1.00 79.25 97 THR A O 1
ATOM 738 N N . CYS A 1 98 ? 4.587 -7.083 -18.623 1.00 74.62 98 CYS A N 1
ATOM 739 C CA . CYS A 1 98 ? 5.923 -7.445 -19.073 1.00 74.62 98 CYS A CA 1
ATOM 740 C C . CYS A 1 98 ? 6.035 -7.367 -20.601 1.00 74.62 98 CYS A C 1
ATOM 742 O O . CYS A 1 98 ? 5.391 -8.143 -21.314 1.00 74.62 98 CYS A O 1
ATOM 744 N N . GLU A 1 99 ? 6.871 -6.454 -21.101 1.00 67.19 99 GLU A N 1
ATOM 745 C CA . GLU A 1 99 ? 7.157 -6.344 -22.538 1.00 67.19 99 GLU A CA 1
ATOM 746 C C . GLU A 1 99 ? 8.379 -7.192 -22.925 1.00 67.19 99 GLU A C 1
ATOM 748 O O . GLU A 1 99 ? 8.449 -7.703 -24.044 1.00 67.19 99 GLU A O 1
ATOM 753 N N . TYR A 1 100 ? 9.303 -7.416 -21.980 1.00 62.69 100 TYR A N 1
ATOM 754 C CA . TYR A 1 100 ? 10.514 -8.212 -22.182 1.00 62.69 100 TYR A CA 1
ATOM 755 C C . TYR A 1 100 ? 10.613 -9.400 -21.216 1.00 62.69 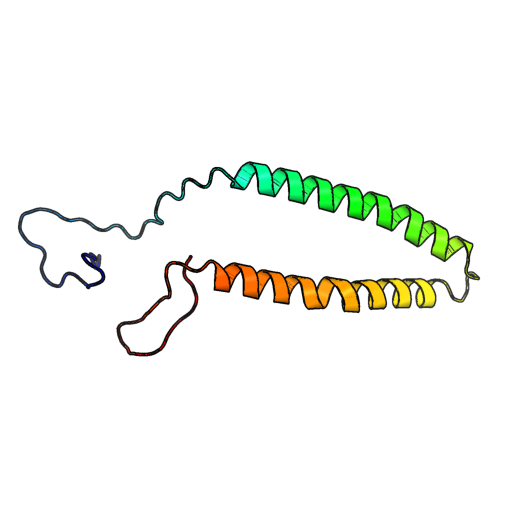100 TYR A C 1
ATOM 757 O O . TYR A 1 100 ? 11.022 -9.289 -20.055 1.00 62.69 100 TYR A O 1
ATOM 765 N N . TRP A 1 101 ? 10.309 -10.585 -21.742 1.00 67.62 101 TRP A N 1
ATOM 766 C CA . TRP A 1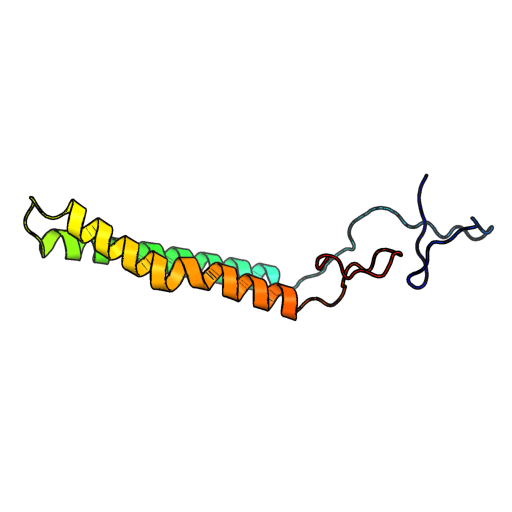 101 ? 10.595 -11.847 -21.067 1.00 67.62 101 TRP A CA 1
ATOM 767 C C . TRP A 1 101 ? 12.072 -12.198 -21.225 1.00 67.62 101 TRP A C 1
ATOM 769 O O . TRP A 1 101 ? 12.613 -12.180 -22.334 1.00 67.62 101 TRP A O 1
ATOM 779 N N . HIS A 1 102 ? 12.745 -12.523 -20.120 1.00 60.78 102 HIS A N 1
ATOM 780 C CA . HIS A 1 102 ? 14.115 -13.009 -20.189 1.00 60.78 102 HIS A CA 1
ATOM 781 C C . HIS A 1 102 ? 14.121 -14.406 -20.814 1.00 60.78 102 HIS A C 1
ATOM 783 O O . HIS A 1 102 ? 13.821 -15.391 -20.145 1.00 60.78 102 HIS A O 1
ATOM 789 N N . ALA A 1 103 ? 14.459 -14.491 -22.097 1.00 58.22 103 ALA A N 1
ATOM 790 C CA . ALA A 1 103 ? 14.711 -15.747 -22.786 1.00 58.22 103 ALA A CA 1
ATOM 791 C C . ALA A 1 103 ? 16.230 -16.004 -22.803 1.00 58.22 103 ALA A C 1
ATOM 793 O O . ALA A 1 103 ? 16.918 -15.496 -23.694 1.00 58.22 103 ALA A O 1
ATOM 794 N N . PRO A 1 104 ? 16.802 -16.744 -21.833 1.00 57.53 104 PRO A N 1
ATOM 795 C CA . PRO A 1 104 ? 18.159 -17.248 -21.987 1.00 57.53 104 PRO A CA 1
ATOM 796 C C . PRO A 1 104 ? 18.234 -18.085 -23.273 1.00 57.53 104 PRO A C 1
ATOM 798 O O . PRO A 1 104 ? 17.273 -18.759 -23.643 1.00 57.53 104 PRO A O 1
ATOM 801 N N . CYS A 1 105 ? 19.389 -18.096 -23.947 1.00 53.91 105 CYS A N 1
ATOM 802 C CA . CYS A 1 105 ? 19.618 -18.850 -25.194 1.00 53.91 105 CYS A CA 1
ATOM 803 C C . CYS A 1 105 ? 19.382 -20.380 -25.080 1.00 53.91 105 CYS A C 1
ATOM 805 O O . CYS A 1 105 ? 19.550 -21.116 -26.050 1.00 53.91 105 CYS A O 1
ATOM 807 N N . SER A 1 106 ? 18.968 -20.868 -23.912 1.00 55.12 106 SER A N 1
ATOM 808 C CA . SER A 1 106 ? 18.507 -22.216 -23.615 1.00 55.12 106 SER A CA 1
ATOM 809 C C . SER A 1 106 ? 17.025 -22.204 -23.213 1.00 55.12 106 SER A C 1
ATOM 811 O O . SER A 1 106 ? 16.728 -22.232 -22.030 1.00 55.12 106 SER A O 1
ATOM 813 N N . LYS A 1 107 ? 16.133 -22.154 -24.211 1.00 55.66 107 LYS A N 1
ATOM 814 C CA . LYS A 1 107 ? 14.755 -22.705 -24.305 1.00 55.66 107 LYS A CA 1
ATOM 815 C C . LYS A 1 107 ? 13.717 -22.564 -23.169 1.00 55.66 107 LYS A C 1
ATOM 817 O O . LYS A 1 107 ? 12.567 -22.899 -23.434 1.00 55.66 107 LYS A O 1
ATOM 822 N N . ASP A 1 108 ? 14.064 -22.063 -21.994 1.00 58.78 108 ASP A N 1
ATOM 823 C CA . ASP A 1 108 ? 13.174 -21.895 -20.848 1.00 58.78 108 ASP A CA 1
ATOM 824 C C . ASP A 1 108 ? 12.875 -20.405 -20.643 1.00 58.78 108 ASP A C 1
ATOM 826 O O . ASP A 1 108 ? 13.786 -19.577 -20.629 1.00 58.78 108 ASP A O 1
ATOM 830 N N . GLU A 1 109 ? 11.598 -20.052 -20.495 1.00 59.91 109 GLU A N 1
ATOM 831 C CA . GLU A 1 109 ? 11.166 -18.690 -20.160 1.00 59.91 109 GLU A CA 1
ATOM 832 C C . GLU A 1 109 ? 11.605 -18.349 -18.721 1.00 59.91 109 GLU A C 1
ATOM 834 O O . GLU A 1 109 ? 11.246 -19.037 -17.764 1.00 59.91 109 GLU A O 1
ATOM 839 N N . GLY A 1 110 ? 12.434 -17.311 -18.568 1.00 64.81 110 GLY A N 1
ATOM 840 C CA . GLY A 1 110 ? 12.919 -16.801 -17.282 1.00 64.81 110 GLY A CA 1
ATOM 841 C C . GLY A 1 110 ? 11.992 -15.748 -16.659 1.00 64.81 110 GLY A C 1
ATOM 842 O O . GLY A 1 110 ? 10.856 -15.562 -17.085 1.00 64.81 110 GLY A O 1
ATOM 843 N N . SER A 1 111 ? 12.468 -15.029 -15.632 1.00 66.94 111 SER A N 1
ATOM 844 C CA . SER A 1 111 ? 11.673 -13.956 -15.011 1.00 66.94 111 SER A CA 1
ATOM 845 C C . SER A 1 111 ? 11.515 -12.748 -15.938 1.00 66.94 111 SER A C 1
ATOM 847 O O . SER A 1 111 ? 12.393 -12.461 -16.755 1.00 66.94 111 SER A O 1
ATOM 849 N N . CYS A 1 112 ? 10.436 -11.984 -15.756 1.00 67.38 112 CYS A N 1
ATOM 850 C CA . CYS A 1 112 ? 10.305 -10.672 -16.381 1.00 67.38 112 CYS A CA 1
ATOM 851 C C . CYS A 1 112 ? 11.471 -9.760 -15.952 1.00 67.38 112 CYS A C 1
ATOM 853 O O . CYS A 1 112 ? 11.793 -9.683 -14.761 1.00 67.38 112 CYS A O 1
ATOM 855 N N . ILE A 1 113 ? 12.115 -9.095 -16.914 1.00 66.88 113 ILE A N 1
ATOM 856 C CA . ILE A 1 113 ? 13.246 -8.172 -16.682 1.00 66.88 113 ILE A CA 1
ATOM 857 C C . ILE A 1 113 ? 12.861 -6.694 -16.863 1.00 66.88 113 ILE A C 1
ATOM 859 O O . ILE A 1 113 ? 13.755 -5.845 -16.834 1.00 66.88 113 ILE A O 1
ATOM 863 N N . LEU A 1 114 ? 11.541 -6.429 -16.908 1.00 52.53 114 LEU A N 1
ATOM 864 C CA . LEU A 1 114 ? 10.812 -5.184 -17.212 1.00 52.53 114 LEU A CA 1
ATOM 865 C C . LEU A 1 114 ? 10.358 -5.093 -18.680 1.00 52.53 114 LEU A C 1
ATOM 867 O O . LEU A 1 114 ? 11.226 -4.893 -19.555 1.00 52.53 114 LEU A O 1
#

Foldseek 3Di:
DQFQDDPNDTDPDDDPPDRHDDPDDPDDPDPCVVVVVVVVVVVVVVVVVVVVVVLVVLCVVDDPVCSVVSVVVVVVVCCVVDVVVPVVVVVCVVQVPQPDFDDDPPDDTDDRPD

Radius of gyration: 24.71 Å; chains: 1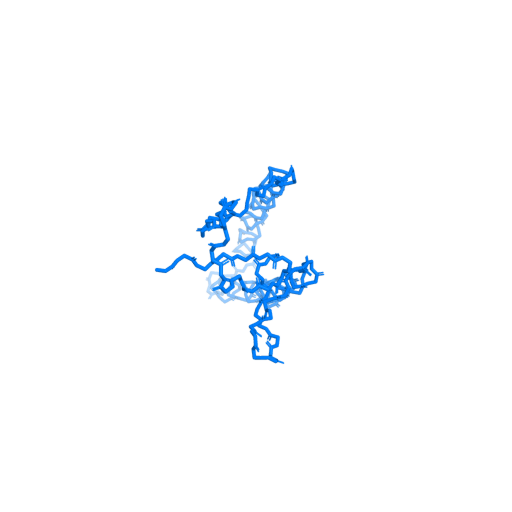; bounding box: 52×34×67 Å

InterPro domains:
  IPR004156 Organic anion transporter polypeptide [PF03137] (3-113)
  IPR004156 Organic anion transporter polypeptide [PTHR11388] (2-114)
  IPR036259 MFS transporter superfamily [SSF103473] (33-97)

Secondary structure (DSSP, 8-state):
----EETTEE--S--TT--PPPS-------TTHHHHHHHHHHHHHHHHHHHHHHHHHHHHHS-GGGHHHHHHHHHHHHIIIIITHHHHHHHHHHHHT-S-B---SSS----B--

pLDDT: mean 77.06, std 16.58, range [37.38, 97.12]